Protein AF-A0A2S2QS36-F1 (afdb_monomer_lite)

Organism: NCBI:txid143950

Foldseek 3Di:
DDAADQDPVRDQDFQQDFDWDQPDPPPSPDTHGQGGGAHAWDDWDADPVRQKIWTDRPVVQWIWIFGADPVVRHTDDIFIWHDDDDDPPDDDTDGGDDDD

Sequence (100 aa):
GTMGFEDAAGNIPPNRGTLYKLNDTGCFQNLDPILPGVSVSNGLAWNENGTRMYYIDSPTKQIVLFDYDPSTASICNFFFYIFYSLFDNSLIYSKPQNIL

InterPro domains:
  IPR005511 Senescence marker protein-30 (SMP-30) [PR01790] (27-49)
  IPR005511 Senescence marker protein-30 (SMP-30) [PR01790] (50-70)
  IPR011042 Six-bladed beta-propeller, TolB-like [G3DSA:2.120.10.30] (1-88)
  IPR013658 SMP-30/Gluconolactonase/LRE-like region [PF08450] (1-75)

Secondary structure (DSSP, 8-state):
-EE-PPPTTS---TT-EEEEEES-TTTS--EEEEEEEESEEEEEEE-TTS-EEEEEEGGGTEEEEEEEETTTTEEEEEEEE----TTS------------

pLDDT: mean 78.73, std 15.78, range [38.12, 94.5]

Structure (mmCIF, N/CA/C/O backbone):
data_AF-A0A2S2QS36-F1
#
_entry.id   AF-A0A2S2QS36-F1
#
loop_
_atom_site.group_PDB
_atom_site.id
_atom_site.type_symbol
_atom_site.label_atom_id
_atom_site.label_alt_id
_atom_site.label_comp_id
_atom_site.label_asym_id
_atom_site.label_entity_id
_atom_site.label_seq_id
_atom_site.pdbx_PDB_ins_code
_atom_site.Cartn_x
_atom_site.Cartn_y
_atom_site.Cartn_z
_atom_site.occupancy
_atom_site.B_iso_or_equiv
_atom_site.auth_seq_id
_atom_site.auth_comp_id
_atom_site.auth_asym_id
_atom_site.auth_atom_id
_atom_site.pdbx_PDB_model_num
ATOM 1 N N . GLY A 1 1 ? 8.189 6.878 -0.631 1.00 60.38 1 GLY A N 1
ATOM 2 C CA . GLY A 1 1 ? 8.191 5.788 -1.618 1.00 60.38 1 GLY A CA 1
ATOM 3 C C . GLY A 1 1 ? 9.511 5.047 -1.603 1.00 60.38 1 GLY A C 1
ATOM 4 O O . GLY A 1 1 ? 10.505 5.615 -1.167 1.00 60.38 1 GLY A O 1
ATOM 5 N N . THR A 1 2 ? 9.513 3.795 -2.048 1.00 71.38 2 THR A N 1
ATOM 6 C CA . THR A 1 2 ? 10.702 2.941 -2.190 1.00 71.38 2 THR A CA 1
ATOM 7 C C . THR A 1 2 ? 10.677 2.286 -3.571 1.00 71.38 2 THR A C 1
ATOM 9 O O . THR A 1 2 ? 9.616 1.901 -4.064 1.00 71.38 2 THR A O 1
ATOM 12 N N . MET A 1 3 ? 11.842 2.188 -4.209 1.00 74.56 3 MET A N 1
ATOM 13 C CA . MET A 1 3 ? 12.020 1.612 -5.542 1.00 74.56 3 MET A CA 1
ATOM 14 C C . MET A 1 3 ? 12.921 0.382 -5.438 1.00 74.56 3 MET A C 1
ATOM 16 O O . MET A 1 3 ? 13.867 0.380 -4.647 1.00 74.56 3 MET A O 1
ATOM 20 N N . GLY A 1 4 ? 12.600 -0.671 -6.194 1.00 72.12 4 GLY A N 1
ATOM 21 C CA . GLY A 1 4 ? 13.454 -1.852 -6.311 1.00 72.12 4 GLY A CA 1
ATOM 22 C C . GLY A 1 4 ? 14.782 -1.545 -7.009 1.00 72.12 4 GLY A C 1
ATOM 23 O O . GLY A 1 4 ? 14.998 -0.445 -7.510 1.00 72.12 4 GLY A O 1
ATOM 24 N N . PHE A 1 5 ? 15.671 -2.538 -7.047 1.00 79.50 5 PHE A N 1
ATOM 25 C CA . PHE A 1 5 ? 16.930 -2.430 -7.782 1.00 79.50 5 PHE A CA 1
ATOM 26 C C . PHE A 1 5 ? 16.665 -2.186 -9.273 1.00 79.50 5 PHE A C 1
ATOM 28 O O . PHE A 1 5 ? 15.921 -2.939 -9.903 1.00 79.50 5 PHE A O 1
ATOM 35 N N . GLU A 1 6 ? 17.292 -1.144 -9.806 1.00 83.81 6 GLU A N 1
ATOM 36 C CA . GLU A 1 6 ? 17.335 -0.829 -11.229 1.00 83.81 6 GLU A CA 1
ATOM 37 C C . GLU A 1 6 ? 18.561 -1.518 -11.841 1.00 83.81 6 GLU A C 1
ATOM 39 O O . GLU A 1 6 ? 19.679 -1.368 -11.339 1.00 83.81 6 GLU A O 1
ATOM 44 N N . ASP A 1 7 ? 18.355 -2.331 -12.878 1.00 84.81 7 ASP A N 1
ATOM 45 C CA . ASP A 1 7 ? 19.454 -3.004 -13.567 1.00 84.81 7 ASP A CA 1
ATOM 46 C C . ASP A 1 7 ? 20.291 -2.030 -14.416 1.00 84.81 7 ASP A C 1
ATOM 48 O O . ASP A 1 7 ? 19.959 -0.859 -14.589 1.00 84.81 7 ASP A O 1
ATOM 52 N N . ALA A 1 8 ? 21.404 -2.513 -14.975 1.00 86.00 8 ALA A N 1
ATOM 53 C CA . ALA A 1 8 ? 22.305 -1.680 -15.775 1.00 86.00 8 ALA A CA 1
ATOM 54 C C . ALA A 1 8 ? 21.657 -1.101 -17.052 1.00 86.00 8 ALA A C 1
ATOM 56 O O . ALA A 1 8 ? 22.223 -0.197 -17.663 1.00 86.00 8 ALA A O 1
ATOM 57 N N . ALA A 1 9 ? 20.504 -1.631 -17.469 1.00 87.19 9 ALA A N 1
ATOM 58 C CA . ALA A 1 9 ? 19.729 -1.165 -18.611 1.00 87.19 9 ALA A CA 1
ATOM 59 C C . ALA A 1 9 ? 18.571 -0.232 -18.204 1.00 87.19 9 ALA A C 1
ATOM 61 O O . ALA A 1 9 ? 17.825 0.213 -19.075 1.00 87.19 9 ALA A O 1
ATOM 62 N N . GLY A 1 10 ? 18.429 0.086 -16.914 1.00 82.00 10 GLY A N 1
ATOM 63 C CA . GLY A 1 10 ? 17.373 0.952 -16.395 1.00 82.00 10 GLY A CA 1
ATOM 64 C C . GLY A 1 10 ? 16.051 0.233 -16.116 1.00 82.00 10 GLY A C 1
ATOM 65 O O . GLY A 1 10 ? 15.025 0.877 -15.894 1.00 82.00 10 GLY A O 1
ATOM 66 N N . ASN A 1 11 ? 16.023 -1.104 -16.154 1.00 83.19 11 ASN A N 1
ATOM 67 C CA . ASN A 1 11 ? 14.803 -1.843 -15.855 1.00 83.19 11 ASN A CA 1
ATOM 68 C C . ASN A 1 11 ? 14.659 -2.031 -14.350 1.00 83.19 11 ASN A C 1
ATOM 70 O O . ASN A 1 11 ? 15.588 -2.459 -13.666 1.00 83.19 11 ASN A O 1
ATOM 74 N N . ILE A 1 12 ? 13.444 -1.814 -13.857 1.00 81.94 12 ILE A N 1
ATOM 75 C CA . ILE A 1 12 ? 13.050 -2.160 -12.494 1.00 81.94 12 ILE A CA 1
ATOM 76 C C . ILE A 1 12 ? 12.141 -3.384 -12.610 1.00 81.94 12 ILE A C 1
ATOM 78 O O . ILE A 1 12 ? 10.993 -3.241 -13.046 1.00 81.94 12 ILE A O 1
ATOM 82 N N . PRO A 1 13 ? 12.622 -4.598 -12.281 1.00 83.44 13 PRO A N 1
ATOM 83 C CA . PRO A 1 13 ? 11.789 -5.788 -12.357 1.00 83.44 13 PRO A CA 1
ATOM 84 C C . PRO A 1 13 ? 10.549 -5.619 -11.463 1.00 83.44 13 PRO A C 1
ATOM 86 O O . PRO A 1 13 ? 10.692 -5.244 -10.293 1.00 83.44 13 PRO A O 1
ATOM 89 N N . PRO A 1 14 ? 9.335 -5.878 -11.980 1.00 86.06 14 PRO A N 1
ATOM 90 C CA . PRO A 1 14 ? 8.110 -5.657 -11.225 1.00 86.06 14 PRO A CA 1
ATOM 91 C C . PRO A 1 14 ? 8.000 -6.623 -10.041 1.00 86.06 14 PRO A C 1
ATOM 93 O O . PRO A 1 14 ? 8.594 -7.705 -10.032 1.00 86.06 14 PRO A O 1
ATOM 96 N N . ASN A 1 15 ? 7.186 -6.244 -9.057 1.00 87.75 15 ASN A N 1
ATOM 97 C CA . ASN A 1 15 ? 6.788 -7.083 -7.923 1.00 87.75 15 ASN A CA 1
ATOM 98 C C . ASN A 1 15 ? 7.954 -7.550 -7.025 1.00 87.75 15 ASN A C 1
ATOM 100 O O . ASN A 1 15 ? 7.916 -8.645 -6.459 1.00 87.75 15 ASN A O 1
ATOM 104 N N . ARG A 1 16 ? 9.018 -6.744 -6.906 1.00 88.12 16 ARG A N 1
ATOM 105 C CA . ARG A 1 16 ? 10.205 -7.040 -6.072 1.00 88.12 16 ARG A CA 1
ATOM 106 C C . ARG A 1 16 ? 10.225 -6.308 -4.732 1.00 88.12 16 ARG A C 1
ATOM 108 O O . ARG A 1 16 ? 11.078 -6.597 -3.898 1.00 88.12 16 ARG A O 1
ATOM 115 N N . GLY A 1 17 ? 9.325 -5.355 -4.540 1.00 87.56 17 GLY A N 1
ATOM 116 C CA . GLY A 1 17 ? 9.159 -4.588 -3.319 1.00 87.56 17 GLY A CA 1
ATOM 117 C C . GLY A 1 17 ? 8.064 -5.146 -2.415 1.00 87.56 17 GLY A C 1
ATOM 118 O O . GLY A 1 17 ? 7.219 -5.949 -2.815 1.00 87.56 17 GLY A O 1
ATOM 119 N N . THR A 1 18 ? 8.068 -4.643 -1.187 1.00 89.50 18 THR A N 1
ATOM 120 C CA . THR A 1 18 ? 7.043 -4.899 -0.178 1.00 89.50 18 THR A CA 1
ATOM 121 C C . THR A 1 18 ? 6.784 -3.595 0.572 1.00 89.50 18 THR A C 1
ATOM 123 O O . THR A 1 18 ? 7.730 -2.874 0.902 1.00 89.50 18 THR A O 1
ATOM 126 N N . LEU A 1 19 ? 5.517 -3.275 0.832 1.00 90.56 19 LEU A N 1
ATOM 127 C CA . LEU A 1 19 ? 5.140 -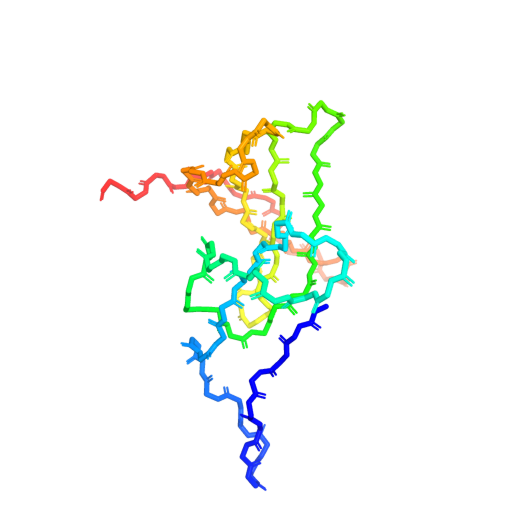2.241 1.790 1.00 90.56 19 LEU A CA 1
ATOM 128 C C . LEU A 1 19 ? 5.233 -2.825 3.200 1.00 90.56 19 LEU A C 1
ATOM 130 O O . LEU A 1 19 ? 4.687 -3.900 3.465 1.00 90.56 19 LEU A O 1
ATOM 134 N N . TYR A 1 20 ? 5.895 -2.097 4.093 1.00 90.06 20 TYR A N 1
ATOM 135 C CA . TYR A 1 20 ? 6.072 -2.486 5.486 1.00 90.06 20 TYR A CA 1
ATOM 136 C C . TYR A 1 20 ? 5.405 -1.483 6.421 1.00 90.06 20 TYR A C 1
ATOM 138 O O . TYR A 1 20 ? 5.349 -0.286 6.131 1.00 90.06 20 TYR A O 1
ATOM 146 N N . LYS A 1 21 ? 4.965 -1.982 7.572 1.00 88.69 21 LYS A N 1
ATOM 147 C CA . LYS A 1 21 ? 4.567 -1.198 8.734 1.00 88.69 21 LYS A CA 1
ATOM 148 C C . LYS A 1 21 ? 5.700 -1.210 9.755 1.00 88.69 21 LYS A C 1
ATOM 150 O O . LYS A 1 21 ? 6.263 -2.260 10.048 1.00 88.69 21 LYS A O 1
ATOM 155 N N . LEU A 1 22 ? 5.995 -0.049 10.327 1.00 87.38 22 LEU A N 1
ATOM 156 C CA . LEU A 1 22 ? 6.926 0.079 11.441 1.00 87.38 22 LEU A CA 1
ATOM 157 C C . LEU A 1 22 ? 6.164 0.008 12.769 1.00 87.38 22 LEU A C 1
ATOM 159 O O . LEU A 1 22 ? 5.339 0.878 13.036 1.00 87.38 22 LEU A O 1
ATOM 163 N N . ASN A 1 23 ? 6.448 -1.005 13.592 1.00 79.25 23 ASN A N 1
ATOM 164 C CA . ASN A 1 23 ? 5.770 -1.200 14.883 1.00 79.25 23 ASN A CA 1
ATOM 165 C C . ASN A 1 23 ? 6.458 -0.501 16.060 1.00 79.25 23 ASN A C 1
ATOM 167 O O . ASN A 1 23 ? 5.818 -0.242 17.074 1.00 79.25 23 ASN A O 1
ATOM 171 N N . ASP A 1 24 ? 7.756 -0.220 15.943 1.00 78.19 24 ASP A N 1
ATOM 172 C CA . ASP A 1 24 ? 8.547 0.421 16.992 1.00 78.19 24 ASP A CA 1
ATOM 173 C C . ASP A 1 24 ? 9.383 1.558 16.399 1.00 78.19 24 ASP A C 1
ATOM 175 O O . ASP A 1 24 ? 10.299 1.348 15.598 1.00 78.19 24 ASP A O 1
ATOM 179 N N . THR A 1 25 ? 9.062 2.785 16.803 1.00 68.06 25 THR A N 1
ATOM 180 C CA . THR A 1 25 ? 9.735 4.004 16.346 1.00 68.06 25 THR A CA 1
ATOM 181 C C . THR A 1 25 ? 11.140 4.174 16.926 1.00 68.06 25 THR A C 1
ATOM 183 O O . THR A 1 25 ? 11.868 5.055 16.478 1.00 68.06 25 THR A O 1
ATOM 186 N N . GLY A 1 26 ? 11.532 3.369 17.920 1.00 67.75 26 GLY A N 1
ATOM 187 C CA . GLY A 1 26 ? 12.792 3.530 18.642 1.00 67.75 26 GLY A CA 1
ATOM 188 C C . GLY A 1 26 ? 14.034 3.112 17.856 1.00 67.75 26 GLY A C 1
ATOM 189 O O . GLY A 1 26 ? 15.085 3.721 18.040 1.00 67.75 26 GLY A O 1
ATOM 190 N N . CYS A 1 27 ? 13.945 2.092 16.990 1.00 64.00 27 CYS A N 1
ATOM 191 C CA . CYS A 1 27 ? 15.137 1.512 16.349 1.00 64.00 27 CYS A CA 1
ATOM 192 C C . CYS A 1 27 ? 14.948 0.913 14.936 1.00 64.00 27 CYS A C 1
ATOM 194 O O . CYS A 1 27 ? 15.885 0.293 14.441 1.00 64.00 27 CYS A O 1
ATOM 196 N N . PHE A 1 28 ? 13.787 1.039 14.273 1.00 67.25 28 PHE A N 1
ATOM 197 C CA . PHE A 1 28 ? 13.506 0.368 12.978 1.00 67.25 28 PHE A CA 1
ATOM 198 C C . PHE A 1 28 ? 13.719 -1.159 12.977 1.00 67.25 28 PHE A C 1
ATOM 200 O O . PHE A 1 28 ? 13.787 -1.783 11.921 1.00 67.25 28 PHE A O 1
ATOM 207 N N . GLN A 1 29 ? 13.815 -1.776 14.156 1.00 68.62 29 GLN A N 1
ATOM 208 C CA . GLN A 1 29 ? 14.148 -3.195 14.291 1.00 68.62 29 GLN A CA 1
ATOM 209 C C . GLN A 1 29 ? 12.956 -4.109 14.007 1.00 68.62 29 GLN A C 1
ATOM 211 O O . GLN A 1 29 ? 13.153 -5.297 13.770 1.00 68.62 29 GLN A O 1
ATOM 216 N N . ASN A 1 30 ? 11.735 -3.567 14.018 1.00 80.50 30 ASN A N 1
ATOM 217 C CA . ASN A 1 30 ? 10.520 -4.351 13.860 1.00 80.50 30 ASN A CA 1
ATOM 218 C C . ASN A 1 30 ? 9.647 -3.798 12.726 1.00 80.50 30 ASN A C 1
ATOM 220 O O . ASN A 1 30 ? 8.845 -2.877 12.922 1.00 80.50 30 ASN A O 1
ATOM 224 N N . LEU A 1 31 ? 9.866 -4.345 11.528 1.00 85.94 31 LEU A N 1
ATOM 225 C CA . LEU A 1 31 ? 9.106 -4.058 10.316 1.00 85.94 31 LEU A CA 1
ATOM 226 C C . LEU A 1 31 ? 8.213 -5.254 9.983 1.00 85.94 31 LEU A C 1
ATOM 228 O O . LEU A 1 31 ? 8.717 -6.329 9.660 1.00 85.94 31 LEU A O 1
ATOM 232 N N . ASP A 1 32 ? 6.901 -5.039 9.980 1.00 88.56 32 ASP A N 1
ATOM 233 C CA . ASP A 1 32 ? 5.940 -6.038 9.518 1.00 88.56 32 ASP A CA 1
ATOM 234 C C . ASP A 1 32 ? 5.699 -5.869 8.016 1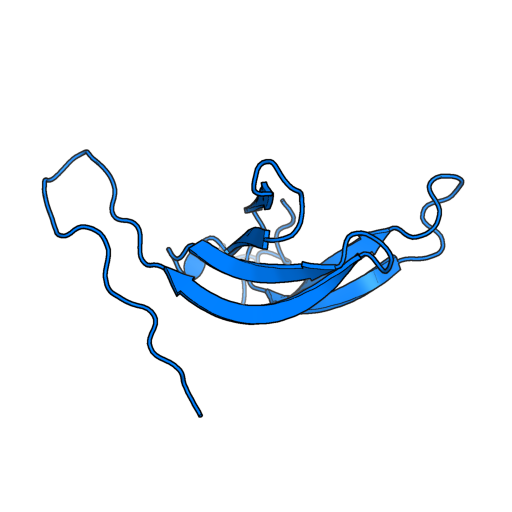.00 88.56 32 ASP A C 1
ATOM 236 O O . ASP A 1 32 ? 5.337 -4.770 7.583 1.00 88.56 32 ASP A O 1
ATOM 240 N N . PRO A 1 33 ? 5.847 -6.919 7.192 1.00 89.19 33 PRO A N 1
ATOM 241 C CA . PRO A 1 33 ? 5.402 -6.872 5.805 1.00 89.19 33 PRO A CA 1
ATOM 242 C C . PRO A 1 33 ? 3.870 -6.843 5.756 1.00 89.19 33 PRO A C 1
ATOM 244 O O . PRO A 1 33 ? 3.220 -7.727 6.309 1.00 89.19 33 PRO A O 1
ATOM 247 N N . ILE A 1 34 ? 3.288 -5.854 5.071 1.00 90.62 34 ILE A N 1
ATOM 248 C CA . ILE A 1 34 ? 1.823 -5.709 4.963 1.00 90.62 34 ILE A CA 1
ATOM 249 C C . ILE A 1 34 ? 1.296 -5.824 3.530 1.00 90.62 34 ILE A C 1
ATOM 251 O O . ILE A 1 34 ? 0.149 -6.216 3.343 1.00 90.62 34 ILE A O 1
ATOM 255 N N . LEU A 1 35 ? 2.114 -5.533 2.512 1.00 89.50 35 LEU A N 1
ATOM 256 C CA . LEU A 1 35 ? 1.735 -5.726 1.107 1.00 89.50 35 LEU A CA 1
ATOM 257 C C . LEU A 1 35 ? 2.954 -6.154 0.274 1.00 89.50 35 LEU A C 1
ATOM 259 O O . LEU A 1 35 ? 3.761 -5.296 -0.094 1.00 89.50 35 LEU A O 1
ATOM 263 N N . PRO A 1 36 ? 3.142 -7.456 0.002 1.00 89.69 36 PRO A N 1
ATOM 264 C CA . PRO A 1 36 ? 4.198 -7.933 -0.886 1.00 89.69 36 PRO A CA 1
ATOM 265 C C . PRO A 1 36 ? 3.844 -7.693 -2.360 1.00 89.69 36 PRO A C 1
ATOM 267 O O . PRO A 1 36 ? 2.697 -7.411 -2.699 1.00 89.69 36 PRO A O 1
ATOM 270 N N . GLY A 1 37 ? 4.823 -7.861 -3.250 1.00 87.38 37 GLY A N 1
ATOM 271 C CA . GLY A 1 37 ? 4.589 -7.803 -4.696 1.00 87.38 37 GLY A CA 1
ATOM 272 C C . GLY A 1 37 ? 4.407 -6.386 -5.239 1.00 87.38 37 GLY A C 1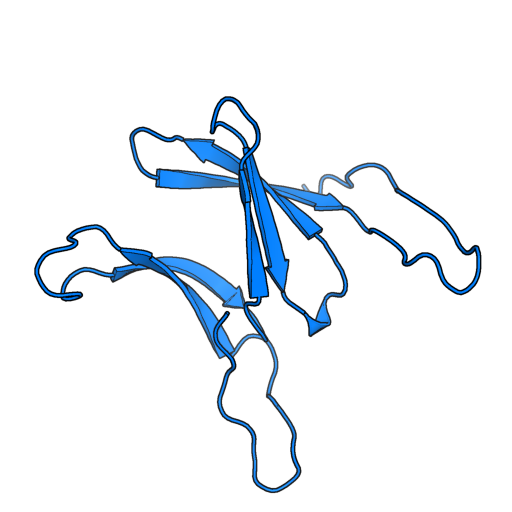
ATOM 273 O O . GLY A 1 37 ? 3.823 -6.208 -6.299 1.00 87.38 37 GLY A O 1
ATOM 274 N N . VAL A 1 38 ? 4.928 -5.383 -4.536 1.00 89.06 38 VAL A N 1
ATOM 275 C CA . VAL A 1 38 ? 4.954 -3.986 -4.983 1.00 89.06 38 VAL A CA 1
ATOM 276 C C . VAL A 1 38 ? 6.068 -3.793 -6.012 1.00 89.06 38 VAL A C 1
ATOM 278 O O . VAL A 1 38 ? 7.143 -4.377 -5.880 1.00 89.06 38 VAL A O 1
ATOM 281 N N . SER A 1 39 ? 5.861 -2.949 -7.020 1.00 87.81 39 SER A N 1
ATOM 282 C CA . SER A 1 39 ? 6.907 -2.608 -7.992 1.00 87.81 39 SER A CA 1
ATOM 283 C C . SER A 1 39 ? 7.677 -1.337 -7.605 1.00 87.81 39 SER A C 1
ATOM 285 O O . SER A 1 39 ? 8.881 -1.390 -7.356 1.00 87.81 39 SER A O 1
ATOM 287 N N . VAL A 1 40 ? 6.988 -0.197 -7.500 1.00 88.25 40 VAL A N 1
ATOM 288 C CA . VAL A 1 40 ? 7.540 1.102 -7.082 1.00 88.25 40 VAL A CA 1
ATOM 289 C C . VAL A 1 40 ? 6.549 1.796 -6.142 1.00 88.25 40 VAL A C 1
ATOM 291 O O . VAL A 1 40 ? 5.650 2.532 -6.571 1.00 88.25 40 VAL A O 1
ATOM 294 N N . SER A 1 41 ? 6.757 1.579 -4.840 1.00 87.25 41 SER A N 1
ATOM 295 C CA . SER A 1 41 ? 5.938 2.134 -3.759 1.00 87.25 41 SER A CA 1
ATOM 296 C C . SER A 1 41 ? 6.026 3.652 -3.747 1.00 87.25 41 SER A C 1
ATOM 298 O O . SER A 1 41 ? 7.132 4.195 -3.695 1.00 87.25 41 SER A O 1
ATOM 300 N N . ASN A 1 42 ? 4.894 4.354 -3.753 1.00 86.81 42 ASN A N 1
ATOM 301 C CA . ASN A 1 42 ? 4.911 5.807 -3.886 1.00 86.81 42 ASN A CA 1
ATOM 302 C C . ASN A 1 42 ? 3.998 6.521 -2.883 1.00 86.81 42 ASN A C 1
ATOM 304 O O . ASN A 1 42 ? 4.445 6.817 -1.771 1.00 86.81 42 ASN A O 1
ATOM 308 N N . GLY A 1 43 ? 2.756 6.803 -3.280 1.00 88.94 43 GLY A N 1
ATOM 309 C CA . GLY A 1 43 ? 1.789 7.574 -2.503 1.00 88.94 43 GLY A CA 1
ATOM 310 C C . GLY A 1 43 ? 1.057 6.733 -1.462 1.00 88.94 43 GLY A C 1
ATOM 311 O O . GLY A 1 43 ? 0.702 5.582 -1.719 1.00 88.94 43 GLY A O 1
ATOM 312 N N . LEU A 1 44 ? 0.812 7.341 -0.302 1.00 92.75 44 LEU A N 1
ATOM 313 C CA . LEU A 1 44 ? 0.072 6.761 0.812 1.00 92.75 44 LEU A CA 1
ATOM 314 C C . LEU A 1 44 ? -0.774 7.856 1.471 1.00 92.75 44 LEU A C 1
ATOM 316 O O . LEU A 1 44 ? -0.261 8.940 1.749 1.00 92.75 44 LEU A O 1
ATOM 320 N N . ALA A 1 45 ? -2.053 7.583 1.703 1.00 93.25 45 ALA A N 1
ATOM 321 C CA . ALA A 1 45 ? -2.964 8.501 2.382 1.00 93.25 45 ALA A CA 1
ATOM 322 C C . ALA A 1 45 ? -4.068 7.735 3.117 1.00 93.25 45 ALA A C 1
ATOM 324 O O . ALA A 1 45 ? -4.318 6.565 2.835 1.00 93.25 45 ALA A O 1
ATOM 325 N N . TRP A 1 46 ? -4.772 8.413 4.019 1.00 94.44 46 TRP A N 1
ATOM 326 C CA . TRP A 1 46 ? -5.924 7.867 4.735 1.00 94.44 46 TRP A CA 1
ATOM 327 C C . TRP A 1 46 ? -7.140 8.771 4.560 1.00 94.44 46 TRP A C 1
ATOM 329 O O . TRP A 1 46 ? -7.002 9.964 4.288 1.00 94.44 46 TRP A O 1
ATOM 339 N N . ASN A 1 47 ? -8.340 8.207 4.704 1.00 92.50 47 ASN A N 1
ATOM 340 C CA . ASN A 1 47 ? -9.541 9.026 4.875 1.00 92.50 47 ASN A CA 1
ATOM 341 C C . ASN A 1 47 ? -9.521 9.739 6.238 1.00 92.50 47 ASN A C 1
ATOM 343 O O . ASN A 1 47 ? -8.771 9.366 7.134 1.00 92.50 47 ASN A O 1
ATOM 347 N N . GLU A 1 48 ? -10.395 10.730 6.415 1.00 94.50 48 GLU A N 1
ATOM 348 C CA . GLU A 1 48 ? -10.442 11.559 7.632 1.00 94.50 48 GLU A CA 1
ATOM 349 C C . GLU A 1 48 ? -10.591 10.744 8.924 1.00 94.50 48 GLU A C 1
ATOM 351 O O . GLU A 1 48 ? -9.945 11.039 9.923 1.00 94.50 48 GLU A O 1
ATOM 356 N N . ASN A 1 49 ? -11.394 9.677 8.887 1.00 93.44 49 ASN A N 1
ATOM 357 C CA . ASN A 1 49 ? -11.628 8.816 10.048 1.00 93.44 49 ASN A CA 1
ATOM 358 C C . ASN A 1 49 ? -10.553 7.733 10.236 1.00 93.44 49 ASN A C 1
ATOM 360 O O . ASN A 1 49 ? -10.662 6.933 11.160 1.00 93.44 49 ASN A O 1
ATOM 364 N N . GLY A 1 50 ? -9.554 7.660 9.351 1.00 93.38 50 GLY A N 1
ATOM 365 C CA . GLY A 1 50 ? -8.467 6.686 9.435 1.00 93.38 50 GLY A CA 1
ATOM 366 C C . GLY A 1 50 ? -8.920 5.229 9.344 1.00 93.38 50 GLY A C 1
ATOM 367 O O . GLY A 1 50 ? -8.283 4.375 9.937 1.00 93.38 50 GLY A O 1
ATOM 368 N N . THR A 1 51 ? -10.018 4.937 8.645 1.00 94.44 51 THR A N 1
ATOM 369 C CA . THR A 1 51 ? -10.557 3.576 8.434 1.00 94.44 51 THR A CA 1
ATOM 370 C C . THR A 1 51 ? -10.359 3.055 7.014 1.00 94.44 51 THR A C 1
ATOM 372 O O . THR A 1 51 ? -10.717 1.925 6.694 1.00 94.44 51 THR A O 1
ATOM 375 N N . ARG A 1 52 ? -9.824 3.896 6.128 1.00 93.31 52 ARG A N 1
ATOM 376 C CA . ARG A 1 52 ? -9.505 3.559 4.745 1.00 93.31 52 ARG A CA 1
ATOM 377 C C . ARG A 1 52 ? -8.114 4.054 4.406 1.00 93.31 52 ARG A C 1
ATOM 379 O O . ARG A 1 52 ? -7.789 5.198 4.723 1.00 93.31 52 ARG A O 1
ATOM 386 N N . MET A 1 53 ? -7.343 3.224 3.716 1.00 93.81 53 MET A N 1
ATOM 387 C CA . MET A 1 53 ? -5.995 3.548 3.254 1.00 93.81 53 MET A CA 1
ATOM 388 C C . MET A 1 53 ? -5.952 3.572 1.725 1.00 93.81 53 MET A C 1
ATOM 390 O O . MET A 1 53 ? -6.374 2.621 1.074 1.00 93.81 53 MET A O 1
ATOM 394 N N . TYR A 1 54 ? -5.422 4.651 1.156 1.00 91.94 54 TYR A N 1
ATOM 395 C CA . TYR A 1 54 ? -5.162 4.814 -0.272 1.00 91.94 54 TYR A CA 1
ATOM 396 C C . TYR A 1 54 ? -3.679 4.584 -0.535 1.00 91.94 54 TYR A C 1
ATOM 398 O O . TYR A 1 54 ? -2.832 5.180 0.132 1.00 91.94 54 TYR A O 1
ATOM 406 N N . TYR A 1 55 ? -3.368 3.757 -1.525 1.00 92.19 55 TYR A N 1
ATOM 407 C CA . TYR A 1 55 ? -2.002 3.376 -1.854 1.00 92.19 55 TYR A CA 1
ATOM 408 C C . TYR A 1 55 ? -1.742 3.422 -3.358 1.00 92.19 55 TYR A C 1
ATOM 410 O O . TYR A 1 55 ? -2.622 3.098 -4.154 1.00 92.19 55 TYR A O 1
ATOM 418 N N . ILE A 1 56 ? -0.526 3.812 -3.746 1.00 91.19 56 ILE A N 1
ATOM 419 C CA . ILE A 1 56 ? -0.096 3.886 -5.145 1.00 91.19 56 ILE A CA 1
ATOM 420 C C . ILE A 1 56 ? 1.172 3.058 -5.349 1.00 91.19 56 ILE A C 1
ATOM 422 O O . ILE A 1 56 ? 2.223 3.356 -4.771 1.00 91.19 56 ILE A O 1
ATOM 426 N N . ASP A 1 57 ? 1.074 2.092 -6.263 1.00 89.88 57 ASP A N 1
ATOM 427 C CA . ASP A 1 57 ? 2.212 1.434 -6.902 1.00 89.88 57 ASP A CA 1
ATOM 428 C C . ASP A 1 57 ? 2.384 1.998 -8.323 1.00 89.88 57 ASP A C 1
ATOM 430 O O . ASP A 1 57 ? 1.543 1.781 -9.197 1.00 89.88 57 ASP A O 1
ATOM 434 N N . SER A 1 58 ? 3.447 2.770 -8.557 1.00 87.25 58 SER A N 1
ATOM 435 C CA . SER A 1 58 ? 3.556 3.666 -9.726 1.00 87.25 58 SER A CA 1
ATOM 436 C C . SER A 1 58 ? 3.350 2.978 -11.091 1.00 87.25 58 SER A C 1
ATOM 438 O O . SER A 1 58 ? 2.616 3.531 -11.915 1.00 87.25 58 SER A O 1
ATOM 440 N N . PRO A 1 59 ? 3.915 1.782 -11.366 1.00 85.81 59 PRO A N 1
ATOM 441 C CA . PRO A 1 59 ? 3.758 1.117 -12.659 1.00 85.81 59 PRO A CA 1
ATOM 442 C C . PRO A 1 59 ? 2.330 0.634 -12.919 1.00 85.81 59 PRO A C 1
ATOM 444 O O . PRO A 1 59 ? 1.944 0.501 -14.079 1.00 85.81 59 PRO A O 1
ATOM 447 N N . THR A 1 60 ? 1.530 0.421 -11.866 1.00 84.31 60 THR A N 1
ATOM 448 C CA . THR A 1 60 ? 0.118 0.027 -12.008 1.00 84.31 60 THR A CA 1
ATOM 449 C C . THR A 1 60 ? -0.735 1.158 -12.570 1.00 84.31 60 THR A C 1
ATOM 451 O O . THR A 1 60 ? -1.760 0.891 -13.190 1.00 84.31 60 THR A O 1
ATOM 454 N N . LYS A 1 61 ? -0.313 2.420 -12.376 1.00 83.81 61 LYS A N 1
ATOM 455 C CA . LYS A 1 61 ? -1.095 3.627 -12.699 1.00 83.81 61 LYS A CA 1
ATOM 456 C C . LYS A 1 61 ? -2.486 3.616 -12.045 1.00 83.81 61 LYS A C 1
ATOM 458 O O . LYS A 1 61 ? -3.444 4.160 -12.589 1.00 83.81 61 LYS A O 1
ATOM 463 N N . GLN A 1 62 ? -2.593 2.975 -10.884 1.00 83.31 62 GLN A N 1
ATOM 464 C CA . GLN A 1 62 ? -3.826 2.807 -10.124 1.00 83.31 62 GLN A CA 1
ATOM 465 C C . GLN A 1 62 ? -3.650 3.327 -8.699 1.00 83.31 62 GLN A C 1
ATOM 467 O O . GLN A 1 62 ? -2.546 3.347 -8.152 1.00 83.31 62 GLN A O 1
ATOM 472 N N . ILE A 1 63 ? -4.770 3.722 -8.097 1.00 86.19 63 ILE A N 1
ATOM 473 C CA . ILE A 1 63 ? -4.881 3.923 -6.657 1.00 86.19 63 ILE A CA 1
ATOM 474 C C . ILE A 1 63 ? -5.634 2.718 -6.098 1.00 86.19 63 ILE A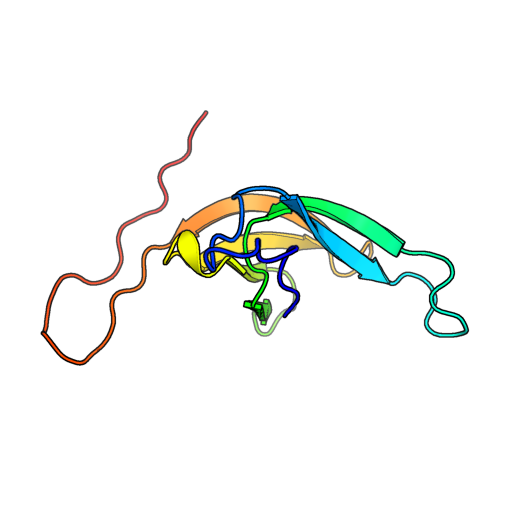 C 1
ATOM 476 O O . ILE A 1 63 ? -6.725 2.386 -6.557 1.00 86.19 63 ILE A O 1
ATOM 480 N N . VAL A 1 64 ? -5.067 2.057 -5.101 1.00 88.19 64 VAL A N 1
ATOM 481 C CA . VAL A 1 64 ? -5.722 0.956 -4.396 1.00 88.19 64 VAL A CA 1
ATOM 482 C C . VAL A 1 64 ? -6.289 1.488 -3.091 1.00 88.19 64 VAL A C 1
ATOM 484 O O . VAL A 1 64 ? -5.595 2.189 -2.355 1.00 88.19 64 VAL A O 1
ATOM 487 N N . LEU A 1 65 ? -7.551 1.171 -2.815 1.00 89.94 65 LEU A N 1
ATOM 488 C CA . LEU A 1 65 ? -8.202 1.454 -1.543 1.00 89.94 65 LEU A CA 1
ATOM 489 C C . LEU A 1 65 ? -8.287 0.169 -0.724 1.00 89.94 65 LEU A C 1
ATOM 491 O O . LEU A 1 65 ? -8.829 -0.827 -1.203 1.00 89.94 65 LEU A O 1
ATOM 495 N N . PHE A 1 66 ? -7.809 0.232 0.511 1.00 91.44 66 PHE A N 1
ATOM 496 C CA . PHE A 1 66 ? -7.929 -0.829 1.503 1.00 91.44 66 PHE A CA 1
ATOM 497 C C . PHE A 1 66 ? -8.852 -0.397 2.638 1.00 91.44 66 PHE A C 1
ATOM 499 O O . PHE A 1 66 ? -8.836 0.778 3.032 1.00 91.44 66 PHE A O 1
ATOM 506 N N . ASP A 1 67 ? -9.599 -1.346 3.203 1.00 93.06 67 ASP A N 1
ATOM 507 C CA . ASP A 1 67 ? -10.115 -1.170 4.557 1.00 93.06 67 ASP A CA 1
ATOM 508 C C . ASP A 1 67 ? -8.918 -1.224 5.514 1.00 93.06 67 ASP A C 1
ATOM 510 O O . ASP A 1 67 ? -8.021 -2.059 5.369 1.00 93.06 67 ASP A O 1
ATOM 514 N N . TYR A 1 68 ? -8.872 -0.291 6.461 1.00 93.94 68 TYR A N 1
ATOM 515 C CA . TYR A 1 68 ? -7.748 -0.128 7.375 1.00 93.94 68 TYR A CA 1
ATOM 516 C C . TYR A 1 68 ? -8.241 -0.093 8.817 1.00 93.94 68 TYR A C 1
ATOM 518 O O . TYR A 1 68 ? -9.135 0.678 9.164 1.00 93.94 68 TYR A O 1
ATOM 526 N N . ASP A 1 69 ? -7.637 -0.924 9.660 1.00 93.81 69 ASP A N 1
ATOM 527 C CA . ASP A 1 69 ? -7.884 -0.934 11.097 1.00 93.81 69 ASP A CA 1
ATOM 528 C C . ASP A 1 69 ? -6.802 -0.107 11.810 1.00 93.81 69 ASP A C 1
ATOM 530 O O . ASP A 1 69 ? -5.654 -0.554 11.891 1.00 93.81 69 ASP A O 1
ATOM 534 N N . PRO A 1 70 ? -7.130 1.073 12.367 1.00 91.50 70 PRO A N 1
ATOM 535 C CA . PRO A 1 70 ? -6.149 1.930 13.026 1.00 91.50 70 PRO A CA 1
ATOM 536 C C . PRO A 1 70 ? -5.606 1.354 14.339 1.00 91.50 70 PRO A C 1
ATOM 538 O O . PRO A 1 70 ? -4.557 1.801 14.793 1.00 91.50 70 PRO A O 1
ATOM 541 N N . SER A 1 71 ? -6.284 0.378 14.955 1.00 91.44 71 SER A N 1
ATOM 542 C CA . SER A 1 71 ? -5.837 -0.218 16.220 1.00 91.44 71 SER A CA 1
ATOM 543 C C . SER A 1 71 ? -4.696 -1.219 16.026 1.00 91.44 71 SER A C 1
ATOM 545 O O . SER A 1 71 ? -3.795 -1.308 16.859 1.00 91.44 71 SER A O 1
ATOM 547 N N . THR A 1 72 ? -4.705 -1.938 14.903 1.00 89.94 72 THR A N 1
ATOM 548 C CA . THR A 1 72 ? -3.694 -2.948 14.555 1.00 89.94 72 THR A CA 1
ATOM 549 C C . THR A 1 72 ? -2.786 -2.509 13.406 1.00 89.94 72 THR A C 1
ATOM 551 O O . THR A 1 72 ? -1.773 -3.157 13.126 1.00 89.94 72 THR A O 1
ATOM 554 N N . ALA A 1 73 ? -3.141 -1.407 12.741 1.00 89.31 73 ALA A N 1
ATOM 555 C CA . ALA A 1 73 ? -2.553 -0.941 11.492 1.00 89.31 73 ALA A CA 1
ATOM 556 C C . ALA A 1 73 ? -2.529 -2.038 10.409 1.00 89.31 73 ALA A C 1
ATOM 558 O O . ALA A 1 73 ? -1.550 -2.201 9.677 1.00 89.31 73 ALA A O 1
ATOM 559 N N . SER A 1 74 ? -3.615 -2.814 10.341 1.00 91.25 74 SER A N 1
ATOM 560 C CA . SER A 1 74 ? -3.806 -3.878 9.354 1.00 91.25 74 SER A CA 1
ATOM 561 C C . SER A 1 74 ? -4.617 -3.367 8.170 1.00 91.25 74 SER A C 1
ATOM 563 O O . SER A 1 74 ? -5.515 -2.540 8.337 1.00 91.25 74 SER A O 1
ATOM 565 N N . ILE A 1 75 ? -4.325 -3.898 6.984 1.00 92.62 75 ILE A N 1
ATOM 566 C CA . ILE A 1 75 ? -5.108 -3.681 5.766 1.00 92.62 75 ILE A CA 1
ATOM 567 C C . ILE A 1 75 ? -5.808 -4.976 5.364 1.00 92.62 75 ILE A C 1
ATOM 569 O O . ILE A 1 75 ? -5.224 -6.058 5.436 1.00 92.62 75 ILE A O 1
ATOM 573 N N . CYS A 1 76 ? -7.054 -4.877 4.927 1.00 87.81 76 CYS A N 1
ATOM 574 C CA . CYS A 1 76 ? -7.805 -5.986 4.350 1.00 87.81 76 CYS A CA 1
ATOM 575 C C . CYS A 1 76 ? -8.762 -5.452 3.289 1.00 87.81 76 CYS A C 1
ATOM 577 O O . CYS A 1 76 ? -9.063 -4.261 3.286 1.00 87.81 76 CYS A O 1
ATOM 579 N N . ASN A 1 77 ? -9.22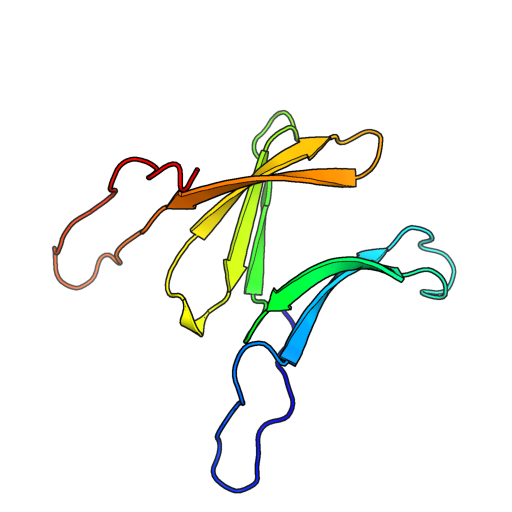6 -6.342 2.404 1.00 83.00 77 ASN A N 1
ATOM 580 C CA . ASN A 1 77 ? -9.990 -6.007 1.199 1.00 83.00 77 ASN A CA 1
ATOM 581 C C . ASN A 1 77 ? -9.235 -5.023 0.288 1.00 83.00 77 ASN A C 1
ATOM 583 O O . ASN A 1 77 ? -8.612 -4.067 0.732 1.00 83.00 77 ASN A O 1
ATOM 587 N N . PHE A 1 78 ? -9.263 -5.229 -1.022 1.00 77.44 78 PHE A N 1
ATOM 588 C CA . PHE A 1 78 ? -8.681 -4.248 -1.932 1.00 77.44 78 PHE A CA 1
ATOM 589 C C . PHE A 1 78 ? -9.640 -3.951 -3.062 1.00 77.44 78 PHE A C 1
ATOM 591 O O . PHE A 1 78 ? -10.147 -4.837 -3.746 1.00 77.44 78 PHE A O 1
ATOM 598 N N . PHE A 1 79 ? -9.882 -2.662 -3.239 1.00 76.31 79 PHE A N 1
ATOM 599 C CA . PHE A 1 79 ? -10.687 -2.122 -4.309 1.00 76.31 79 PHE A CA 1
ATOM 600 C C . PHE A 1 79 ? -9.761 -1.319 -5.216 1.00 76.31 79 PHE A C 1
ATOM 602 O O . PHE A 1 79 ? -9.079 -0.397 -4.762 1.00 76.31 79 PHE A O 1
ATOM 609 N N . PHE A 1 80 ? -9.720 -1.664 -6.501 1.00 72.44 80 PHE A N 1
ATOM 610 C CA . PHE A 1 80 ? -8.942 -0.907 -7.474 1.00 72.44 80 PHE A CA 1
ATOM 611 C C . PHE A 1 80 ? -9.722 0.315 -7.937 1.00 72.44 80 PHE A C 1
ATOM 613 O O . PHE A 1 80 ? -10.859 0.208 -8.397 1.00 72.44 80 PHE A O 1
ATOM 620 N N . TYR A 1 81 ? -9.079 1.472 -7.843 1.00 65.81 81 TYR A N 1
ATOM 621 C CA . TYR A 1 81 ? -9.561 2.722 -8.393 1.00 65.81 81 TYR A CA 1
ATOM 622 C C . TYR A 1 81 ? -8.583 3.170 -9.478 1.00 65.81 81 TYR A C 1
ATOM 624 O O . TYR A 1 81 ? -7.405 3.421 -9.226 1.00 65.81 81 TYR A O 1
ATOM 632 N N . ILE A 1 82 ? -9.072 3.298 -10.707 1.00 62.00 82 ILE A N 1
ATOM 633 C CA . ILE A 1 82 ? -8.299 3.912 -11.786 1.00 62.00 82 ILE A CA 1
ATOM 634 C C . ILE A 1 82 ? -8.607 5.409 -11.759 1.00 62.00 82 ILE A C 1
ATOM 636 O O . ILE A 1 82 ? -9.762 5.806 -11.926 1.00 62.00 82 ILE A O 1
ATOM 640 N N . PHE A 1 83 ? -7.590 6.238 -11.530 1.00 58.16 83 PHE A N 1
ATOM 641 C CA . PHE A 1 83 ? -7.692 7.689 -11.666 1.00 58.16 83 PHE A CA 1
ATOM 642 C C . PHE A 1 83 ? -6.869 8.124 -12.876 1.00 58.16 83 PHE A C 1
ATOM 644 O O . PHE A 1 83 ? -5.699 7.773 -12.997 1.00 58.16 83 PHE A O 1
ATOM 651 N N . TYR A 1 84 ? -7.489 8.891 -13.768 1.00 48.75 84 TYR A N 1
ATOM 652 C CA . TYR A 1 84 ? -6.847 9.440 -14.958 1.00 48.75 84 TYR A CA 1
ATOM 653 C C . TYR A 1 84 ? -6.491 10.908 -14.731 1.00 48.75 84 TYR A C 1
ATOM 655 O O . TYR A 1 84 ? -7.126 11.596 -13.929 1.00 48.75 84 TYR A O 1
ATOM 663 N N . SER A 1 85 ? -5.444 11.370 -15.412 1.00 43.50 85 SER A N 1
ATOM 664 C CA . SER A 1 85 ? -4.841 12.688 -15.214 1.00 43.50 85 SER A CA 1
ATOM 665 C C . SER A 1 85 ? -5.297 13.724 -16.247 1.00 43.50 85 SER A C 1
ATOM 667 O O . SER A 1 85 ? -5.635 13.414 -17.384 1.00 43.50 85 SER A O 1
ATOM 669 N N . LEU A 1 86 ? -5.252 14.982 -15.805 1.00 47.59 86 LEU A N 1
ATOM 670 C CA . LEU A 1 86 ? -5.998 16.172 -16.228 1.00 47.59 86 LEU A CA 1
ATOM 671 C C . LEU A 1 86 ? -5.406 16.936 -17.433 1.00 47.59 86 LEU A C 1
ATOM 673 O O . LEU A 1 86 ? -5.704 18.113 -17.617 1.00 47.59 86 LEU A O 1
ATOM 677 N N . PHE A 1 87 ? -4.555 16.296 -18.236 1.00 45.72 87 PHE A N 1
ATOM 678 C CA . PHE A 1 87 ? -3.901 16.925 -19.393 1.00 45.72 87 PHE A CA 1
ATOM 679 C C . PHE A 1 87 ? -4.618 16.654 -20.729 1.00 45.72 87 PHE A C 1
ATOM 681 O O . PHE A 1 87 ? -4.440 17.438 -21.658 1.00 45.72 87 PHE A O 1
ATOM 688 N N . ASP A 1 88 ? -5.422 15.584 -20.842 1.00 54.94 88 ASP A N 1
ATOM 689 C CA . ASP A 1 88 ? -5.971 15.126 -22.137 1.00 54.94 88 ASP A CA 1
ATOM 690 C C . ASP A 1 88 ? -7.442 14.644 -22.149 1.00 54.94 88 ASP A C 1
ATOM 692 O O . ASP A 1 88 ? -7.923 14.174 -23.179 1.00 54.94 88 ASP A O 1
ATOM 696 N N . ASN A 1 89 ? -8.205 14.841 -21.064 1.00 51.88 89 ASN A N 1
ATOM 697 C CA . ASN A 1 89 ? -9.666 14.646 -21.026 1.00 51.88 89 ASN A CA 1
ATOM 698 C C . ASN A 1 89 ? -10.182 13.211 -21.305 1.00 51.88 89 ASN A C 1
ATOM 700 O O . ASN A 1 89 ? -11.293 13.044 -21.817 1.00 51.88 89 ASN A O 1
ATOM 704 N N . SER A 1 90 ? -9.438 12.165 -20.932 1.00 51.12 90 SER A N 1
ATOM 705 C CA . SER A 1 90 ? -9.917 10.776 -21.046 1.00 51.12 90 SER A CA 1
ATOM 706 C C . SER A 1 90 ? -10.246 10.123 -19.693 1.00 51.12 90 SER A C 1
ATOM 708 O O . SER A 1 90 ? -9.596 10.417 -18.689 1.00 51.12 90 SER A O 1
ATOM 710 N N . LEU A 1 91 ? -11.340 9.320 -19.703 1.00 50.19 91 LEU A N 1
ATOM 711 C CA . LEU A 1 91 ? -12.126 8.780 -18.562 1.00 50.19 91 LEU A CA 1
ATOM 712 C C . LEU A 1 91 ? -11.209 8.510 -17.393 1.00 50.19 91 LEU A C 1
ATOM 714 O O . LEU A 1 91 ? -10.323 7.766 -17.701 1.00 50.19 91 LEU A O 1
ATOM 718 N N . ILE A 1 92 ? -11.272 9.077 -16.177 1.00 57.41 92 ILE A N 1
ATOM 719 C CA . ILE A 1 92 ? -12.417 9.298 -15.272 1.00 57.41 92 ILE A CA 1
ATOM 720 C C . ILE A 1 92 ? -12.704 7.969 -14.521 1.00 57.41 92 ILE A C 1
ATOM 722 O O . ILE A 1 92 ? -12.435 6.885 -15.013 1.00 57.41 92 ILE A O 1
ATOM 726 N N . TYR A 1 93 ? -13.128 8.019 -13.268 1.00 50.22 93 TYR A N 1
ATOM 727 C CA . TYR A 1 93 ? -13.296 6.870 -12.362 1.00 50.22 93 TYR A CA 1
ATOM 728 C C . TYR A 1 93 ? -14.090 5.667 -12.943 1.00 50.22 93 TYR A C 1
ATOM 730 O O . TYR A 1 93 ? -15.111 5.865 -13.601 1.00 50.22 93 TYR A O 1
ATOM 738 N N . SER A 1 94 ? -13.721 4.419 -12.599 1.00 51.88 94 SER A N 1
ATOM 739 C CA . SER A 1 94 ? -14.570 3.225 -12.811 1.00 51.88 94 SER A CA 1
ATOM 740 C C . SER A 1 94 ? -14.762 2.422 -11.514 1.00 51.88 94 SER A C 1
ATOM 742 O O . SER A 1 94 ? -13.866 2.371 -10.674 1.00 51.88 94 SER A O 1
ATOM 744 N N . LYS A 1 95 ? -15.970 1.869 -11.325 1.00 49.44 95 LYS A N 1
ATOM 745 C CA . LYS A 1 95 ? -16.449 1.207 -10.095 1.00 49.44 95 LYS A CA 1
ATOM 746 C C . LYS A 1 95 ? -15.546 0.019 -9.710 1.00 49.44 95 LYS A C 1
ATOM 748 O O . LYS A 1 95 ? -15.102 -0.684 -10.617 1.00 49.44 95 LYS A O 1
ATOM 753 N N . PRO A 1 96 ? -15.333 -0.261 -8.408 1.00 52.59 96 PRO A N 1
ATOM 754 C CA . PRO A 1 96 ? -14.560 -1.421 -7.979 1.00 52.59 96 PRO A CA 1
ATOM 755 C C . PRO A 1 96 ? -15.076 -2.713 -8.617 1.00 52.59 96 PRO A C 1
ATOM 757 O O . PRO A 1 96 ? -16.256 -3.050 -8.485 1.00 52.59 96 PRO A O 1
ATOM 760 N N . GLN A 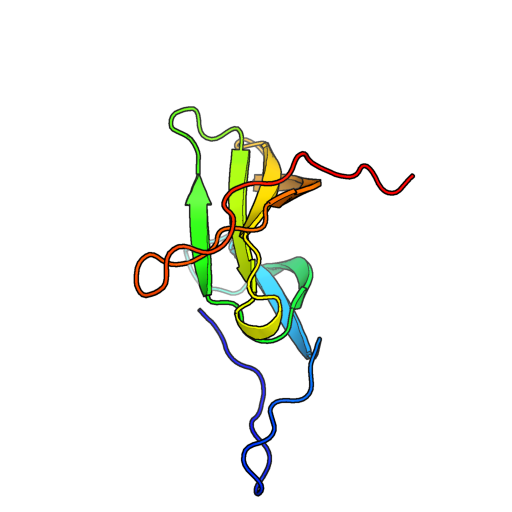1 97 ? -14.188 -3.439 -9.293 1.00 52.41 97 GLN A N 1
ATOM 761 C CA . GLN A 1 97 ? -14.413 -4.846 -9.595 1.00 52.41 97 GLN A CA 1
ATOM 762 C C . GLN A 1 97 ? -13.997 -5.653 -8.367 1.00 52.41 97 GLN A C 1
ATOM 764 O O . GLN A 1 97 ? -12.825 -5.662 -7.999 1.00 52.41 97 GLN A O 1
ATOM 769 N N . ASN A 1 98 ? -14.963 -6.316 -7.730 1.00 44.19 98 ASN A N 1
ATOM 770 C CA . ASN A 1 98 ? -14.652 -7.403 -6.811 1.00 44.19 98 ASN A CA 1
ATOM 771 C C . ASN A 1 98 ? -14.126 -8.560 -7.655 1.00 44.19 98 ASN A C 1
ATOM 773 O O . ASN A 1 98 ? -14.872 -9.118 -8.461 1.00 44.19 98 ASN A O 1
ATOM 777 N N . ILE A 1 99 ? -12.858 -8.907 -7.482 1.00 43.78 99 ILE A N 1
ATOM 778 C CA . ILE A 1 99 ? -12.362 -10.209 -7.911 1.00 43.78 99 ILE A CA 1
ATOM 779 C C . ILE A 1 99 ? -12.648 -11.140 -6.728 1.00 43.78 99 ILE A C 1
ATOM 781 O O . ILE A 1 99 ? -12.060 -10.963 -5.663 1.00 43.78 99 ILE A O 1
ATOM 785 N N . LEU A 1 100 ? -13.648 -12.016 -6.894 1.00 38.12 100 LEU A N 1
ATOM 786 C CA . LEU A 1 100 ? -13.907 -13.150 -5.997 1.00 38.12 100 LEU A CA 1
ATOM 787 C C . LEU A 1 100 ? -12.750 -14.151 -6.061 1.00 38.12 100 LEU A C 1
ATOM 789 O O . LEU A 1 100 ? -12.217 -14.343 -7.179 1.00 38.12 100 LEU A O 1
#

Radius of gyration: 15.38 Å; chains: 1; bounding box: 39×30×41 Å